Protein AF-A0A350Q794-F1 (afdb_monomer_lite)

Foldseek 3Di:
DPPDDDPDPPPVVVVVVVVVVVVVVPPDPDPDDQFAPPPDQPDPLRDPVSVVDHPDDPDDPVCVVVDDDPDDDDDDDPDDDDD

Secondary structure (DSSP, 8-state):
-----------HHHHHHHHHHHHTT--PPP----BB-TT---STTSSTT----B---SS-TTTGGG-------PPPP--PPP-

pLDDT: mean 77.61, std 17.6, range [39.34, 98.75]

Sequence (83 aa):
NLFLTNLSPINSSLIGVILISTTFAWVAPASAQYGALDGEWRFYGGDGGHTQYTALDQIDAGNVGDLEVAWRWTAANSSGPPV

Structure (mmCIF, N/CA/C/O backbone):
data_AF-A0A350Q794-F1
#
_entry.id   AF-A0A350Q794-F1
#
loop_
_atom_site.group_PDB
_atom_site.id
_atom_site.type_symbol
_atom_site.label_atom_id
_atom_site.label_alt_id
_atom_site.label_comp_id
_atom_site.label_asym_id
_atom_site.label_entity_id
_atom_site.label_seq_id
_atom_site.pdbx_PDB_ins_code
_atom_site.Cartn_x
_atom_site.Cartn_y
_atom_site.Cartn_z
_atom_site.occupancy
_atom_site.B_iso_or_equiv
_atom_site.auth_seq_id
_atom_site.auth_comp_id
_atom_site.auth_asym_id
_atom_site.auth_atom_id
_atom_site.pdbx_PDB_model_num
ATOM 1 N N . ASN A 1 1 ? -47.333 46.297 38.747 1.00 39.34 1 ASN A N 1
ATOM 2 C CA . ASN A 1 1 ? -45.954 46.218 38.229 1.00 39.34 1 ASN A CA 1
ATOM 3 C C . ASN A 1 1 ? -45.656 44.752 37.964 1.00 39.34 1 ASN A C 1
ATOM 5 O O . ASN A 1 1 ? -45.663 43.979 38.913 1.00 39.34 1 ASN A O 1
ATOM 9 N N . LEU A 1 2 ? -45.548 44.366 36.690 1.00 44.59 2 LEU A N 1
ATOM 10 C CA . LEU A 1 2 ? -45.409 42.986 36.204 1.00 44.59 2 LEU A CA 1
ATOM 11 C C . LEU A 1 2 ? -44.023 42.385 36.518 1.00 44.59 2 LEU A C 1
ATOM 13 O O . LEU A 1 2 ? -43.234 42.110 35.624 1.00 44.59 2 LEU A O 1
ATOM 17 N N . PHE A 1 3 ? -43.723 42.174 37.792 1.00 50.03 3 PHE A N 1
ATOM 18 C CA . PHE A 1 3 ? -42.559 41.412 38.237 1.00 50.03 3 PHE A CA 1
ATOM 19 C C . PHE A 1 3 ? -43.119 40.411 39.252 1.00 50.03 3 PHE A C 1
ATOM 21 O O . PHE A 1 3 ? -43.414 40.782 40.377 1.00 50.03 3 PHE A O 1
ATOM 28 N N . LEU A 1 4 ? -43.476 39.178 38.903 1.00 42.50 4 LEU A N 1
ATOM 29 C CA . LEU A 1 4 ? -42.557 38.088 38.604 1.00 42.50 4 LEU A CA 1
ATOM 30 C C . LEU A 1 4 ? -43.388 36.954 37.974 1.00 42.50 4 LEU A C 1
ATOM 32 O O . LEU A 1 4 ? -44.163 36.287 38.660 1.00 42.50 4 LEU A O 1
ATOM 36 N N . THR A 1 5 ? -43.276 36.742 36.666 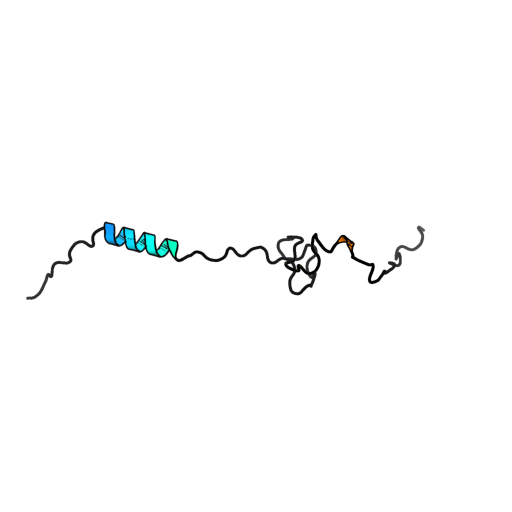1.00 43.97 5 THR A N 1
ATOM 37 C CA . THR A 1 5 ? -43.874 35.573 36.011 1.00 43.97 5 THR A CA 1
ATOM 38 C C . THR A 1 5 ? -43.044 34.338 36.331 1.00 43.97 5 THR A C 1
ATOM 40 O O . THR A 1 5 ? -41.943 34.174 35.817 1.00 43.97 5 THR A O 1
ATOM 43 N N . ASN A 1 6 ? -43.592 33.507 37.217 1.00 47.22 6 ASN A N 1
ATOM 44 C CA . ASN A 1 6 ? -43.600 32.044 37.159 1.00 47.22 6 ASN A CA 1
ATOM 45 C C . ASN A 1 6 ? -42.760 31.440 36.008 1.00 47.22 6 ASN A C 1
ATOM 47 O O . ASN A 1 6 ? -43.270 31.189 34.917 1.00 47.22 6 ASN A O 1
ATOM 51 N N . LEU A 1 7 ? -41.475 31.190 36.255 1.00 50.97 7 LEU A N 1
ATOM 52 C CA . LEU A 1 7 ? -40.714 30.229 35.463 1.00 50.97 7 LEU A CA 1
ATOM 53 C C . LEU A 1 7 ? -40.967 28.874 36.119 1.00 50.97 7 LEU A C 1
ATOM 55 O O . LEU A 1 7 ? -40.449 28.604 37.202 1.00 50.97 7 LEU A O 1
ATOM 59 N N . SER A 1 8 ? -41.811 28.044 35.506 1.00 60.94 8 SER A N 1
ATOM 60 C CA . SER A 1 8 ? -41.932 26.640 35.903 1.00 60.94 8 SER A CA 1
ATOM 61 C C . SER A 1 8 ? -40.532 26.012 35.961 1.00 60.94 8 SER A C 1
ATOM 63 O O . SER A 1 8 ? -39.745 26.270 35.041 1.00 60.94 8 SER A O 1
ATOM 65 N N . PRO A 1 9 ? -40.195 25.195 36.978 1.00 59.47 9 PRO A N 1
ATOM 66 C CA . PRO A 1 9 ? -38.925 24.485 36.981 1.00 59.47 9 PRO A CA 1
ATOM 67 C C . PRO A 1 9 ? -38.872 23.638 35.712 1.00 59.47 9 PRO A C 1
ATOM 69 O O . PRO A 1 9 ? -39.769 22.839 35.458 1.00 59.47 9 PRO A O 1
ATOM 72 N N . ILE A 1 10 ? -37.862 23.86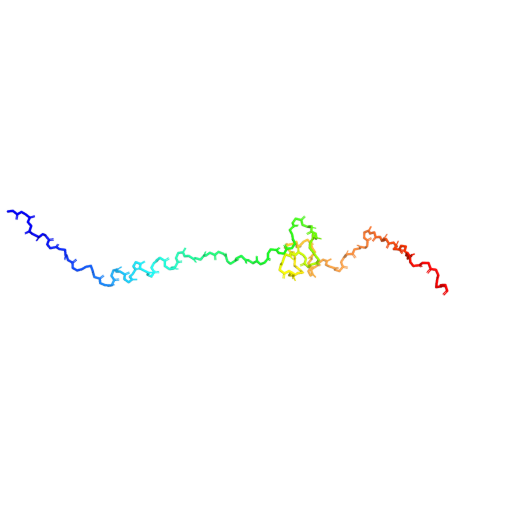1 34.873 1.00 63.03 10 ILE A N 1
ATOM 73 C CA . ILE A 1 10 ? -37.634 23.018 33.702 1.00 63.03 10 ILE A CA 1
ATOM 74 C C . ILE A 1 10 ? -37.485 21.590 34.236 1.00 63.03 10 ILE A C 1
ATOM 76 O O . ILE A 1 10 ? -36.571 21.310 35.012 1.00 63.03 10 ILE A O 1
ATOM 80 N N . ASN A 1 11 ? -38.420 20.710 33.876 1.00 59.28 11 ASN A N 1
ATOM 81 C CA . ASN A 1 11 ? -38.452 19.338 34.369 1.00 59.28 11 ASN A CA 1
ATOM 82 C C . ASN A 1 11 ? -37.113 18.666 34.036 1.00 59.28 11 ASN A C 1
ATOM 84 O O . ASN A 1 11 ? -36.728 18.596 32.868 1.00 59.28 11 ASN A O 1
ATOM 88 N N . SER A 1 12 ? -36.408 18.152 35.041 1.00 61.22 12 SER A N 1
ATOM 8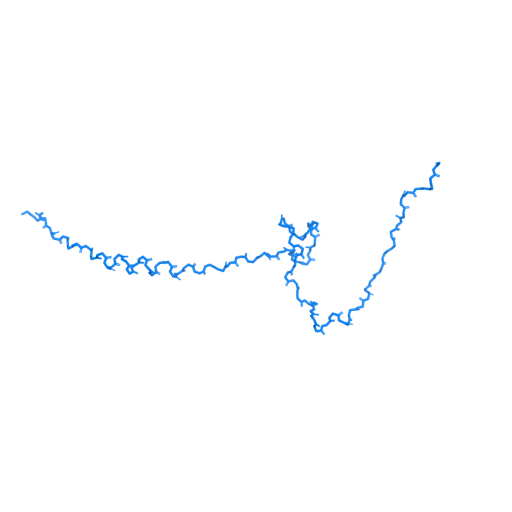9 C CA . SER A 1 12 ? -35.097 17.501 34.890 1.00 61.22 12 SER A CA 1
ATOM 90 C C . SER A 1 12 ? -35.116 16.342 33.881 1.00 61.22 12 SER A C 1
ATOM 92 O O . SER A 1 12 ? -34.111 16.064 33.230 1.00 61.22 12 SER A O 1
ATOM 94 N N . SER A 1 13 ? -36.283 15.733 33.664 1.00 60.28 13 SER A N 1
ATOM 95 C CA . SER A 1 13 ? -36.536 14.726 32.629 1.00 60.28 13 SER A CA 1
ATOM 96 C C . SER A 1 13 ? -36.448 15.272 31.195 1.00 60.28 13 SER A C 1
ATOM 98 O O . SER A 1 13 ? -35.963 14.570 30.315 1.00 60.28 13 SER A O 1
ATOM 100 N N . LEU A 1 14 ? -36.867 16.520 30.943 1.00 59.12 14 LEU A N 1
ATOM 101 C CA . LEU A 1 14 ? -36.762 17.162 29.621 1.00 59.12 14 LEU A CA 1
ATOM 102 C C . LEU A 1 14 ? -35.304 17.487 29.281 1.00 59.12 14 LEU A C 1
ATOM 104 O O . LEU A 1 14 ? -34.879 17.300 28.145 1.00 59.12 14 LEU A O 1
ATOM 108 N N . ILE A 1 15 ? -34.524 17.897 30.285 1.00 62.84 15 ILE A N 1
ATOM 109 C CA . ILE A 1 15 ? -33.073 18.086 30.157 1.00 62.84 15 ILE A CA 1
ATOM 110 C C . ILE A 1 15 ? -32.404 16.741 29.846 1.00 62.84 15 ILE A C 1
ATOM 112 O O . ILE A 1 15 ? -31.597 16.658 28.925 1.00 62.84 15 ILE A O 1
ATOM 116 N N . GLY A 1 16 ? -32.789 15.672 30.551 1.00 60.53 16 GLY A N 1
ATOM 117 C CA . GLY A 1 16 ? -32.271 14.324 30.307 1.00 60.53 16 GLY A CA 1
ATOM 118 C C . GLY A 1 16 ? -32.532 13.818 28.885 1.00 60.53 16 GLY A C 1
ATOM 119 O O . GLY A 1 16 ? -31.620 13.306 28.244 1.00 60.53 16 GLY A O 1
ATOM 120 N N . VAL A 1 17 ? -33.742 14.014 28.353 1.00 65.06 17 VAL A N 1
ATOM 121 C CA . VAL A 1 17 ? -34.100 13.583 26.988 1.00 65.06 17 VAL A CA 1
ATOM 122 C C . VAL A 1 17 ? -33.338 14.375 25.918 1.00 65.06 17 VAL A C 1
ATOM 124 O O . VAL A 1 17 ? -32.861 13.784 24.950 1.00 65.06 17 VAL A O 1
ATOM 127 N N . ILE A 1 18 ? -33.156 15.687 26.101 1.00 63.88 18 ILE A N 1
ATOM 128 C CA . ILE A 1 18 ? -32.374 16.521 25.172 1.00 63.88 18 ILE A CA 1
ATOM 129 C C . ILE A 1 18 ? -30.897 16.100 25.166 1.00 63.88 18 ILE A C 1
ATOM 131 O O . ILE A 1 18 ? -30.302 15.999 24.095 1.00 63.88 18 ILE A O 1
ATOM 135 N N . LEU A 1 19 ? -30.319 15.807 26.336 1.00 60.91 19 LEU A N 1
ATOM 136 C CA . LEU A 1 19 ? -28.929 15.350 26.459 1.00 60.91 19 LEU A CA 1
ATOM 137 C C . LEU A 1 19 ? -28.698 13.954 25.857 1.00 60.91 19 LEU A C 1
ATOM 139 O O . LEU A 1 19 ? -27.626 13.686 25.326 1.00 60.91 19 LEU A O 1
ATOM 143 N N . ILE A 1 20 ? -29.692 13.064 25.911 1.00 60.97 20 ILE A N 1
ATOM 144 C CA . ILE A 1 20 ? -29.608 11.728 25.294 1.00 60.97 20 ILE A CA 1
ATOM 145 C C . ILE A 1 20 ? -29.776 11.814 23.767 1.00 60.97 20 ILE A C 1
ATOM 147 O O . ILE A 1 20 ? -29.126 11.081 23.027 1.00 60.97 20 ILE A O 1
ATOM 151 N N . SER A 1 21 ? -30.610 12.731 23.269 1.00 59.53 21 SER A N 1
ATOM 152 C CA . SER A 1 21 ? -30.803 12.916 21.825 1.00 59.53 21 SER A CA 1
ATOM 153 C C . SER A 1 21 ? -29.581 13.521 21.128 1.00 59.53 21 SER A C 1
ATOM 155 O O . SER A 1 21 ? -29.353 13.230 19.955 1.00 59.53 21 SER A O 1
ATOM 157 N N . THR A 1 22 ? -28.798 14.362 21.807 1.00 60.53 22 THR A N 1
ATOM 158 C CA . THR A 1 22 ? -27.587 14.973 21.231 1.00 60.53 22 THR A CA 1
ATOM 159 C C . THR A 1 22 ? -26.389 14.030 21.204 1.00 60.53 22 THR A C 1
ATOM 161 O O . THR A 1 22 ? -25.546 14.169 20.321 1.00 60.53 22 THR A O 1
ATOM 164 N N . THR A 1 23 ? -26.310 13.037 22.096 1.00 59.50 23 THR A N 1
ATOM 165 C CA . THR A 1 23 ? -25.213 12.052 22.085 1.00 59.50 23 THR A CA 1
ATOM 166 C C . THR A 1 23 ? -25.358 11.008 20.977 1.00 59.50 23 THR A C 1
ATOM 168 O O . THR A 1 23 ? -24.350 10.539 20.455 1.00 59.50 23 THR A O 1
ATOM 171 N N . PHE A 1 24 ? -26.583 10.684 20.549 1.00 57.12 24 PHE A N 1
ATOM 172 C CA . PHE A 1 24 ? -26.823 9.702 19.481 1.00 57.12 24 PHE A CA 1
ATOM 173 C C . PHE A 1 24 ? -26.564 10.240 18.062 1.00 57.12 24 PHE A C 1
ATOM 175 O O . PHE A 1 24 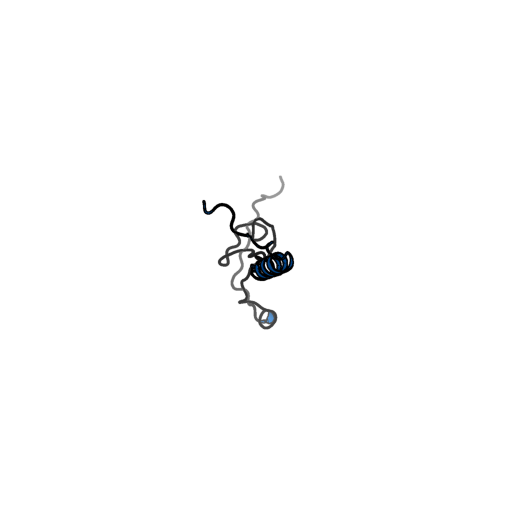? -26.385 9.461 17.128 1.00 57.12 24 PHE A O 1
ATOM 182 N N . ALA A 1 25 ? -26.523 11.564 17.884 1.00 60.50 25 ALA A N 1
ATOM 183 C CA . ALA A 1 25 ? -26.333 12.201 16.578 1.00 60.50 25 ALA A CA 1
ATOM 184 C C . ALA A 1 25 ? -24.861 12.266 16.121 1.00 60.50 25 ALA A C 1
ATOM 186 O O . ALA A 1 25 ? -24.587 12.722 15.013 1.00 60.50 25 ALA A O 1
ATOM 187 N N . TRP A 1 26 ? -23.912 11.808 16.947 1.00 63.09 26 TRP A N 1
ATOM 188 C CA . TRP A 1 26 ? -22.476 11.899 16.672 1.00 63.09 26 TRP A CA 1
ATOM 189 C C . TRP A 1 26 ? -21.849 10.537 16.356 1.00 63.09 26 TRP A C 1
ATOM 191 O O . TRP A 1 26 ? -20.825 10.154 16.915 1.00 63.09 26 TRP A O 1
ATOM 201 N N . VAL A 1 27 ? -22.441 9.788 15.426 1.00 65.44 27 VAL A N 1
ATOM 202 C CA . VAL A 1 27 ? -21.720 8.685 14.775 1.00 65.44 27 VAL A CA 1
ATOM 203 C C . VAL A 1 27 ? -20.848 9.302 13.684 1.00 65.44 27 VAL A C 1
ATOM 205 O O . VAL A 1 27 ? -21.231 9.381 12.520 1.00 65.44 27 VAL A O 1
ATOM 208 N N . ALA A 1 28 ? -19.683 9.821 14.076 1.00 68.12 28 ALA A N 1
ATOM 209 C CA . ALA A 1 28 ? -18.645 10.140 13.106 1.00 68.12 28 ALA A CA 1
ATOM 210 C C . ALA A 1 28 ? -18.085 8.816 12.558 1.00 68.12 28 ALA A C 1
ATOM 212 O O . ALA A 1 28 ? -17.824 7.909 13.356 1.00 68.12 28 ALA A O 1
ATOM 213 N N . PRO A 1 29 ? -17.891 8.668 11.235 1.00 61.66 29 PRO A N 1
ATOM 214 C CA . PRO A 1 29 ? -17.157 7.526 10.716 1.00 61.66 29 PRO A CA 1
ATOM 215 C C . PRO A 1 29 ? -15.775 7.523 11.372 1.00 61.66 29 PRO A C 1
ATOM 217 O O . PRO A 1 29 ? -15.057 8.523 11.329 1.00 61.66 29 PRO A O 1
ATOM 220 N N . ALA A 1 30 ? -15.422 6.415 12.023 1.00 64.12 30 ALA A N 1
ATOM 221 C CA . ALA A 1 30 ? -14.065 6.223 12.499 1.00 64.12 30 ALA A CA 1
ATOM 222 C C . ALA A 1 30 ? -13.148 6.301 11.274 1.00 64.12 30 ALA A C 1
ATOM 224 O O . ALA A 1 30 ? -13.305 5.521 10.335 1.00 64.12 30 ALA A O 1
ATOM 225 N N . SER A 1 31 ? -12.235 7.272 11.251 1.00 62.28 31 SER A N 1
ATOM 226 C CA . SER A 1 31 ? -11.208 7.346 10.220 1.00 62.28 31 SER A CA 1
ATOM 227 C C . SER A 1 31 ? -10.347 6.091 10.337 1.00 62.28 31 SER A C 1
ATOM 229 O O . SER A 1 31 ? -9.496 6.003 11.224 1.00 62.28 31 SER A O 1
ATOM 231 N N . ALA A 1 32 ? -10.606 5.098 9.488 1.00 63.00 32 ALA A N 1
ATOM 232 C CA . ALA A 1 32 ? -9.697 3.980 9.317 1.00 63.00 32 ALA A CA 1
ATOM 233 C C . ALA A 1 32 ? -8.358 4.520 8.794 1.00 63.00 32 ALA A C 1
ATOM 235 O O . ALA A 1 32 ? -8.315 5.551 8.118 1.00 63.00 32 ALA A O 1
ATOM 236 N N . GLN A 1 33 ? -7.258 3.854 9.141 1.00 68.44 33 GLN A N 1
ATOM 237 C CA . GLN A 1 33 ? -5.944 4.203 8.608 1.00 68.44 33 GLN A CA 1
ATOM 238 C C . GLN A 1 33 ? -5.995 4.105 7.079 1.00 68.44 33 GLN A C 1
ATOM 240 O O . GLN A 1 33 ? -6.198 3.025 6.535 1.00 68.44 33 GLN A O 1
ATOM 245 N N . TYR A 1 34 ? -5.858 5.240 6.391 1.00 74.50 34 TYR A N 1
ATOM 246 C CA . TYR A 1 34 ? -5.936 5.286 4.929 1.00 74.50 34 TYR A CA 1
ATOM 247 C C . TYR A 1 34 ? -4.733 4.602 4.255 1.00 74.50 34 TYR A C 1
ATOM 249 O O . TYR A 1 34 ? -4.847 4.177 3.107 1.00 74.50 34 TYR A O 1
ATOM 257 N N . GLY A 1 35 ? -3.609 4.450 4.970 1.00 88.44 35 GLY A N 1
ATOM 258 C CA . GLY A 1 35 ? -2.391 3.864 4.425 1.00 88.44 35 GLY A CA 1
ATOM 259 C C . GLY A 1 35 ? -1.751 4.735 3.341 1.00 88.44 35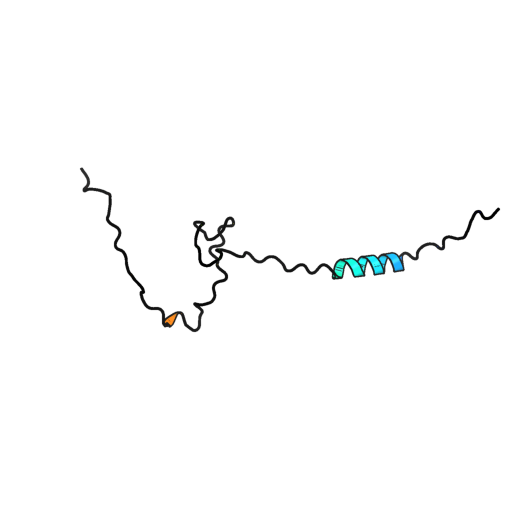 GLY A C 1
ATOM 260 O O . GLY A 1 35 ? -1.934 5.954 3.303 1.00 88.44 35 GLY A O 1
ATOM 261 N N . ALA A 1 36 ? -0.999 4.093 2.450 1.00 93.88 36 ALA A N 1
ATOM 262 C CA . ALA A 1 36 ? -0.473 4.687 1.228 1.00 93.88 36 ALA A CA 1
ATOM 263 C C . ALA A 1 36 ? -1.613 5.121 0.283 1.00 93.88 36 ALA A C 1
ATOM 265 O O . ALA A 1 36 ? -2.522 4.336 -0.009 1.00 93.88 36 ALA A O 1
ATOM 266 N N . LEU A 1 37 ? -1.540 6.367 -0.202 1.00 90.75 37 LEU A N 1
ATOM 267 C CA . LEU A 1 37 ? -2.572 7.029 -1.012 1.00 90.75 37 LEU A CA 1
ATOM 268 C C . LEU A 1 37 ? -2.211 7.051 -2.498 1.00 90.75 37 LEU A C 1
ATOM 270 O O . LEU A 1 37 ? -1.034 7.068 -2.849 1.00 90.75 37 LEU A O 1
ATOM 274 N N . ASP A 1 38 ? -3.230 7.105 -3.358 1.00 87.88 38 ASP A N 1
ATOM 275 C CA . ASP A 1 38 ? -3.100 7.281 -4.815 1.00 87.88 38 ASP A CA 1
ATOM 276 C C . ASP A 1 38 ? -2.183 6.250 -5.507 1.00 87.88 38 ASP A C 1
ATOM 278 O O . ASP A 1 38 ? -1.639 6.507 -6.577 1.00 87.88 38 ASP A O 1
ATOM 282 N N . GLY A 1 39 ? -1.991 5.079 -4.889 1.00 87.19 39 GLY A N 1
ATOM 283 C CA . GLY A 1 39 ? -1.063 4.044 -5.357 1.00 87.19 39 GLY A CA 1
ATOM 284 C C . GLY A 1 39 ? 0.421 4.374 -5.182 1.00 87.19 39 GLY A C 1
ATOM 285 O O . GLY A 1 39 ? 1.275 3.634 -5.663 1.00 87.19 39 GLY A O 1
ATOM 286 N N . GLU A 1 40 ? 0.739 5.448 -4.465 1.00 93.56 40 GLU A N 1
ATOM 287 C CA . GLU A 1 40 ? 2.098 5.913 -4.219 1.00 93.56 40 GLU A CA 1
ATOM 288 C C . GLU A 1 40 ? 2.639 5.396 -2.882 1.00 93.56 40 GLU A C 1
ATOM 290 O O . GLU A 1 40 ? 2.010 5.551 -1.835 1.00 93.56 40 GLU A O 1
ATOM 295 N N . TRP A 1 41 ? 3.869 4.876 -2.876 1.00 94.56 41 TRP A N 1
ATOM 296 C CA . TRP A 1 41 ? 4.540 4.402 -1.658 1.00 94.56 41 TRP A CA 1
ATOM 297 C C . TRP A 1 41 ? 5.636 5.374 -1.198 1.00 94.56 41 TRP A C 1
ATOM 299 O O . TRP A 1 41 ? 6.833 5.118 -1.329 1.00 94.56 41 TRP A O 1
ATOM 309 N N . ARG A 1 42 ? 5.228 6.546 -0.692 1.00 93.06 42 ARG A N 1
ATOM 310 C CA . ARG A 1 42 ? 6.155 7.654 -0.365 1.00 93.06 42 ARG A CA 1
ATOM 311 C C . ARG A 1 42 ? 6.884 7.501 0.967 1.00 93.06 42 ARG A C 1
ATOM 313 O O . ARG A 1 42 ? 7.959 8.069 1.146 1.00 93.06 42 ARG A O 1
ATOM 320 N N . PHE A 1 43 ? 6.295 6.768 1.905 1.00 92.44 43 PHE A N 1
ATOM 321 C CA . PHE A 1 43 ? 6.884 6.479 3.210 1.00 92.44 43 PHE A CA 1
ATOM 322 C C . PHE A 1 43 ? 7.314 5.021 3.254 1.00 92.44 43 PHE A C 1
ATOM 324 O O . PHE A 1 43 ? 6.643 4.167 2.685 1.00 92.44 43 PHE A O 1
ATOM 331 N N . TYR A 1 44 ? 8.394 4.721 3.977 1.00 92.62 44 TYR A N 1
ATOM 332 C CA . TYR A 1 44 ? 8.909 3.353 4.080 1.00 92.62 44 TYR A CA 1
ATOM 333 C C . TYR A 1 44 ? 7.825 2.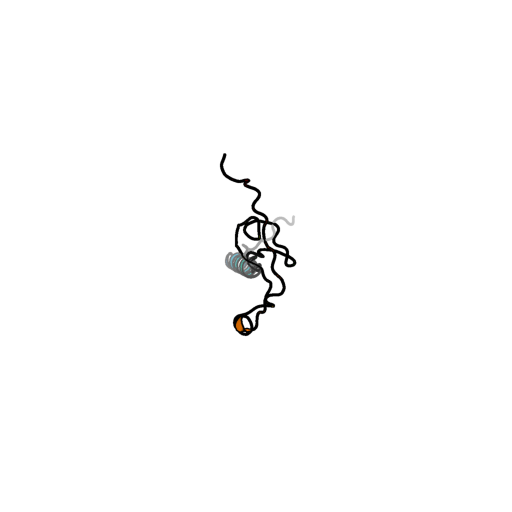334 4.498 1.00 92.62 44 TYR A C 1
ATOM 335 O O . TYR A 1 44 ? 7.735 1.276 3.883 1.00 92.62 44 TYR A O 1
ATOM 343 N N . GLY A 1 45 ? 6.930 2.679 5.432 1.00 93.19 45 GLY A N 1
ATOM 344 C CA . GLY A 1 45 ? 5.767 1.840 5.779 1.00 93.19 45 GLY A CA 1
ATOM 345 C C . GLY A 1 45 ? 4.429 2.358 5.276 1.00 93.19 45 GLY A C 1
ATOM 346 O O . GLY A 1 45 ? 3.435 2.224 5.984 1.00 93.19 45 GLY A O 1
ATOM 347 N N . GLY A 1 46 ? 4.400 2.975 4.098 1.00 92.06 46 GLY A N 1
ATOM 348 C CA . GLY A 1 46 ? 3.177 3.413 3.422 1.00 92.06 46 GLY A CA 1
ATOM 349 C C . GLY A 1 46 ? 2.665 4.780 3.876 1.00 92.06 46 GLY A C 1
ATOM 350 O O . GLY A 1 46 ? 2.417 5.642 3.037 1.00 92.06 46 GLY A O 1
ATOM 351 N N . ASP A 1 47 ? 2.595 5.028 5.185 1.00 90.50 47 ASP A N 1
ATOM 352 C CA . ASP A 1 47 ? 2.164 6.303 5.774 1.00 90.50 47 ASP A CA 1
ATOM 353 C C . ASP A 1 47 ? 3.016 6.719 6.995 1.00 90.50 47 ASP A C 1
ATOM 355 O O . ASP A 1 47 ? 3.969 6.038 7.386 1.00 90.50 47 ASP A O 1
ATOM 359 N N . GLY A 1 48 ? 2.674 7.856 7.614 1.00 91.12 48 GLY A N 1
ATOM 360 C CA . GLY A 1 48 ? 3.345 8.353 8.823 1.00 91.12 48 GLY A CA 1
ATOM 361 C C . GLY A 1 48 ? 3.122 7.498 10.079 1.00 91.12 48 GLY A C 1
ATOM 362 O O . GLY A 1 48 ? 3.851 7.656 11.056 1.00 91.12 48 GLY A O 1
ATOM 363 N N . GLY A 1 49 ? 2.138 6.598 10.059 1.00 91.12 49 GLY A N 1
ATOM 364 C CA . GLY A 1 49 ? 1.866 5.621 11.113 1.00 91.12 49 GLY A CA 1
ATOM 365 C C . GLY A 1 49 ? 2.548 4.270 10.889 1.00 91.12 49 GLY A C 1
ATOM 366 O O . GLY A 1 49 ? 2.444 3.402 11.752 1.00 91.12 49 GLY A O 1
ATOM 367 N N . HIS A 1 50 ? 3.260 4.097 9.771 1.00 92.81 50 HIS A N 1
ATOM 368 C CA . HIS A 1 50 ? 3.962 2.867 9.413 1.00 92.81 50 HIS A CA 1
ATOM 369 C C . HIS A 1 50 ? 3.025 1.648 9.298 1.00 92.81 50 HIS A C 1
ATOM 371 O O . HIS A 1 50 ? 3.366 0.541 9.715 1.00 92.81 50 HIS A O 1
ATOM 377 N N . THR A 1 51 ? 1.827 1.860 8.750 1.00 92.62 51 THR A N 1
ATOM 378 C CA . THR A 1 51 ? 0.743 0.862 8.718 1.00 92.62 51 THR A CA 1
ATOM 379 C C . THR A 1 51 ? 0.970 -0.287 7.744 1.00 92.62 51 THR A C 1
ATOM 381 O O . THR A 1 51 ? 0.338 -1.329 7.892 1.00 92.62 51 THR A O 1
ATOM 384 N N . GLN A 1 52 ? 1.863 -0.113 6.762 1.00 93.50 52 GLN A N 1
ATOM 385 C CA . GLN A 1 52 ? 2.113 -1.088 5.692 1.00 93.50 52 GLN A CA 1
ATOM 386 C C . GLN A 1 52 ? 0.839 -1.441 4.903 1.00 93.50 52 GLN A C 1
ATOM 388 O O . GLN A 1 52 ? 0.698 -2.551 4.397 1.00 93.50 52 GLN A O 1
ATOM 393 N N . TYR A 1 53 ? -0.091 -0.492 4.798 1.00 92.44 53 TYR A N 1
ATOM 394 C CA . TYR A 1 53 ? -1.419 -0.691 4.226 1.00 92.44 53 TYR A CA 1
ATOM 395 C C . TYR A 1 53 ? -1.667 0.247 3.037 1.00 92.44 53 TYR A C 1
ATOM 397 O O . TYR A 1 53 ? -1.109 1.341 2.975 1.00 92.44 53 TYR A O 1
ATOM 405 N N . THR A 1 54 ? -2.530 -0.164 2.108 1.00 92.38 54 THR A N 1
ATOM 406 C CA . THR A 1 54 ? -3.151 0.692 1.089 1.00 92.38 54 THR A CA 1
ATOM 407 C C . THR A 1 54 ? -4.589 0.234 0.862 1.00 92.38 54 THR A C 1
ATOM 409 O O . THR A 1 54 ? -4.887 -0.949 1.003 1.00 92.38 54 THR A O 1
ATOM 412 N N . ALA A 1 55 ? -5.473 1.163 0.500 1.00 92.00 55 ALA A N 1
ATOM 413 C CA . ALA A 1 55 ? -6.861 0.857 0.158 1.00 92.00 55 ALA A CA 1
ATOM 414 C C . ALA A 1 55 ? -7.053 0.368 -1.295 1.00 92.00 55 ALA A C 1
ATOM 416 O O . ALA A 1 55 ? -8.192 0.198 -1.719 1.00 92.00 55 ALA A O 1
ATOM 417 N N . LEU A 1 56 ? -5.974 0.176 -2.068 1.00 92.69 56 LEU A N 1
ATOM 418 C CA . LEU A 1 56 ? -6.058 -0.433 -3.398 1.00 92.69 56 LEU A CA 1
ATOM 419 C C . LEU A 1 56 ? -6.526 -1.890 -3.303 1.00 92.69 56 LEU A C 1
ATOM 421 O O . LEU A 1 56 ? -5.960 -2.680 -2.552 1.00 92.69 56 LEU A O 1
ATOM 425 N N . ASP A 1 57 ? -7.511 -2.246 -4.121 1.00 93.12 57 ASP A N 1
ATOM 426 C CA . ASP A 1 57 ? -8.201 -3.540 -4.105 1.00 93.12 57 ASP A CA 1
ATOM 427 C C . ASP A 1 57 ? -8.191 -4.253 -5.468 1.00 93.12 57 ASP A C 1
ATOM 429 O O . ASP A 1 57 ? -8.835 -5.282 -5.640 1.00 93.12 57 ASP A O 1
ATOM 433 N N . GLN A 1 58 ? -7.427 -3.744 -6.442 1.00 95.88 58 GLN A N 1
ATOM 434 C CA . GLN A 1 58 ? -7.316 -4.357 -7.770 1.00 95.88 58 GLN A CA 1
ATOM 435 C C . GLN A 1 58 ? -6.777 -5.798 -7.713 1.00 95.88 58 GLN A C 1
ATOM 437 O O . GLN A 1 58 ? -7.113 -6.615 -8.571 1.00 95.88 58 GLN A O 1
ATOM 442 N N . ILE A 1 59 ? -5.928 -6.101 -6.726 1.00 96.69 59 ILE A N 1
ATOM 443 C CA . ILE A 1 59 ? -5.404 -7.442 -6.462 1.00 96.69 59 ILE A CA 1
ATOM 444 C C . ILE A 1 59 ? -6.063 -7.965 -5.189 1.00 96.69 59 ILE A C 1
ATOM 446 O O . ILE A 1 59 ? -5.958 -7.341 -4.134 1.00 96.69 59 ILE A O 1
ATOM 450 N N . ASP A 1 60 ? -6.694 -9.129 -5.282 1.00 97.81 60 ASP A N 1
ATOM 451 C CA . ASP A 1 60 ? -7.438 -9.749 -4.193 1.00 97.81 60 ASP A CA 1
ATOM 452 C C . ASP A 1 60 ? -7.222 -11.273 -4.134 1.00 97.81 60 ASP A C 1
ATOM 454 O O . ASP A 1 60 ? -6.468 -11.865 -4.909 1.00 97.81 60 ASP A O 1
ATOM 458 N N . ALA A 1 61 ? -7.882 -11.934 -3.180 1.00 98.44 61 ALA A N 1
ATOM 459 C CA . ALA A 1 61 ? -7.757 -13.377 -2.979 1.00 98.44 61 ALA A CA 1
ATOM 460 C C . ALA A 1 61 ? -8.270 -14.225 -4.161 1.00 98.44 61 ALA A C 1
ATOM 462 O O . ALA A 1 61 ? -7.909 -15.397 -4.261 1.00 98.44 61 ALA A O 1
ATOM 463 N N . GLY A 1 62 ? -9.118 -13.666 -5.025 1.00 98.75 62 GLY A N 1
ATOM 464 C CA . GLY A 1 62 ? -9.659 -14.330 -6.205 1.00 98.75 62 GLY A CA 1
ATOM 465 C C . GLY A 1 62 ? -8.740 -14.260 -7.423 1.00 98.75 62 GLY A C 1
ATOM 466 O O . GLY A 1 62 ? -8.813 -15.161 -8.253 1.00 98.75 62 GLY A O 1
ATOM 467 N N . ASN A 1 63 ? -7.877 -13.241 -7.524 1.00 98.50 63 ASN A N 1
ATOM 468 C CA . ASN A 1 63 ? -7.038 -13.011 -8.710 1.00 98.50 63 ASN A CA 1
ATOM 469 C C . ASN A 1 63 ? -5.516 -13.053 -8.465 1.00 98.50 63 ASN A C 1
ATOM 471 O O . ASN A 1 63 ? -4.748 -13.099 -9.423 1.00 98.50 63 ASN A O 1
ATOM 475 N N . VAL A 1 64 ? -5.049 -13.095 -7.210 1.00 98.31 64 VAL A N 1
ATOM 476 C CA . VAL A 1 64 ? -3.606 -13.112 -6.885 1.00 98.31 64 VAL A CA 1
ATOM 477 C C . VAL A 1 64 ? -2.843 -14.278 -7.535 1.00 98.31 64 VAL A C 1
ATOM 479 O O . VAL A 1 64 ? -1.639 -14.177 -7.770 1.00 98.31 64 VAL A O 1
ATOM 482 N N . GLY A 1 65 ? -3.534 -15.379 -7.850 1.00 98.44 65 GLY A N 1
ATOM 483 C CA . GLY A 1 65 ? -2.960 -16.542 -8.533 1.00 98.44 65 GLY A CA 1
ATOM 484 C C . GLY A 1 65 ? -2.594 -16.305 -10.002 1.00 98.44 65 GLY A C 1
ATOM 485 O O . GLY A 1 65 ? -1.778 -17.052 -10.536 1.00 98.44 65 GLY A O 1
ATOM 486 N N . ASP A 1 66 ? -3.142 -15.260 -10.622 1.00 98.56 66 ASP A N 1
ATOM 487 C CA . ASP A 1 66 ? -2.972 -14.951 -12.046 1.00 98.56 66 ASP A CA 1
ATOM 488 C C . ASP A 1 66 ? -1.885 -13.888 -12.299 1.00 98.56 66 ASP A C 1
ATOM 490 O O . ASP A 1 66 ? -1.687 -13.448 -13.431 1.00 98.56 66 ASP A O 1
ATOM 494 N N . LEU A 1 67 ? -1.181 -13.430 -11.256 1.00 98.44 67 LEU A N 1
ATOM 495 C CA . LEU A 1 67 ? -0.168 -12.384 -11.388 1.00 98.44 67 LEU A CA 1
ATOM 496 C C . LEU A 1 67 ? 1.049 -12.854 -12.195 1.00 98.44 67 LEU A C 1
ATOM 498 O O . LEU A 1 67 ? 1.671 -13.876 -11.903 1.00 98.44 67 LEU A O 1
ATOM 502 N N . GLU A 1 68 ? 1.461 -12.023 -13.148 1.00 98.50 68 GLU A N 1
ATOM 503 C CA . GLU A 1 68 ? 2.658 -12.228 -13.958 1.00 98.50 68 GLU A CA 1
ATOM 504 C C . GLU A 1 68 ? 3.735 -11.179 -13.656 1.00 98.50 68 GLU A C 1
ATOM 506 O O . GLU A 1 68 ? 3.474 -10.067 -13.189 1.00 98.50 68 GLU A O 1
ATOM 511 N N . VAL A 1 69 ? 4.991 -11.523 -13.945 1.00 97.69 69 VAL A N 1
ATOM 512 C CA . VAL A 1 69 ? 6.110 -10.587 -13.800 1.00 97.69 69 VAL A CA 1
ATOM 513 C C . VAL A 1 69 ? 6.042 -9.537 -14.908 1.00 97.69 69 VAL A C 1
ATOM 515 O O . VAL A 1 69 ? 6.359 -9.834 -16.056 1.00 97.69 69 VAL A O 1
ATOM 518 N N . ALA A 1 70 ? 5.717 -8.293 -14.551 1.00 98.25 70 ALA A N 1
ATOM 519 C CA . ALA A 1 70 ? 5.676 -7.186 -15.509 1.00 98.25 70 ALA A CA 1
ATOM 520 C C . ALA A 1 70 ? 7.074 -6.753 -15.994 1.00 98.25 70 ALA A C 1
ATOM 522 O O . ALA A 1 70 ? 7.253 -6.395 -17.155 1.00 98.25 70 ALA A O 1
ATOM 523 N N . TRP A 1 71 ? 8.075 -6.769 -15.110 1.00 98.06 71 TRP A N 1
ATOM 524 C CA . TRP A 1 71 ? 9.465 -6.428 -15.424 1.00 98.06 71 TRP A CA 1
ATOM 525 C C . TRP A 1 71 ? 10.410 -6.917 -14.318 1.00 98.06 71 TRP A C 1
ATOM 527 O O . TRP A 1 71 ? 9.984 -7.282 -13.222 1.00 98.06 71 TRP A O 1
ATOM 537 N N . ARG A 1 72 ? 11.717 -6.931 -14.600 1.00 96.88 72 ARG A N 1
ATOM 538 C CA . ARG A 1 72 ? 12.778 -7.200 -13.617 1.00 96.88 72 ARG A CA 1
ATOM 539 C C . ARG A 1 72 ? 13.919 -6.210 -13.804 1.00 96.88 72 ARG A C 1
ATOM 541 O O . ARG A 1 72 ? 14.234 -5.841 -14.931 1.00 96.88 72 ARG A O 1
ATOM 548 N N . TRP A 1 73 ? 14.556 -5.826 -12.704 1.00 94.31 73 TRP A N 1
ATOM 549 C CA . TRP A 1 73 ? 15.762 -5.002 -12.707 1.00 94.31 73 TRP A CA 1
ATOM 550 C C . TRP A 1 73 ? 16.871 -5.688 -11.909 1.00 94.31 73 TRP A C 1
ATOM 552 O O . TRP A 1 73 ? 16.617 -6.275 -10.858 1.00 94.31 73 TRP A O 1
ATOM 562 N N . THR A 1 74 ? 18.103 -5.622 -12.412 1.00 91.31 74 THR A N 1
ATOM 563 C CA . THR A 1 74 ? 19.288 -6.163 -11.741 1.00 91.31 74 THR A CA 1
ATOM 564 C C . THR A 1 74 ? 20.082 -5.015 -11.138 1.00 91.31 74 THR A C 1
ATOM 566 O O . THR A 1 74 ? 20.595 -4.166 -11.866 1.00 91.31 74 THR A O 1
ATOM 569 N N . ALA A 1 75 ? 20.201 -5.006 -9.809 1.00 86.75 75 ALA A N 1
ATOM 570 C CA . ALA A 1 75 ? 21.028 -4.033 -9.113 1.00 86.75 75 ALA A CA 1
ATOM 571 C C . ALA A 1 75 ? 22.509 -4.285 -9.414 1.00 86.75 75 ALA A C 1
ATOM 573 O O . ALA A 1 75 ? 23.012 -5.393 -9.221 1.00 86.75 75 ALA A O 1
ATOM 574 N N . ALA A 1 76 ? 23.219 -3.251 -9.862 1.00 80.69 76 ALA A N 1
ATOM 575 C CA . ALA A 1 76 ? 24.672 -3.299 -9.907 1.00 80.69 76 ALA A CA 1
ATOM 576 C C . ALA A 1 76 ? 25.207 -3.264 -8.469 1.00 80.69 76 ALA A C 1
ATOM 578 O O . ALA A 1 76 ? 24.847 -2.377 -7.694 1.00 80.69 76 ALA A O 1
ATOM 579 N N . ASN A 1 77 ? 26.065 -4.219 -8.108 1.00 73.31 77 ASN A N 1
ATOM 580 C CA . ASN A 1 77 ? 26.789 -4.134 -6.849 1.00 73.31 77 ASN A CA 1
ATOM 581 C C . ASN A 1 77 ? 27.849 -3.025 -6.962 1.00 73.31 77 ASN A C 1
ATOM 583 O O . ASN A 1 77 ? 28.728 -3.094 -7.819 1.00 73.31 77 ASN A O 1
ATOM 587 N N . SER A 1 78 ? 27.744 -2.000 -6.118 1.00 68.88 78 SER A N 1
ATOM 588 C CA . SER A 1 78 ? 28.680 -0.874 -6.063 1.00 68.88 78 SER A CA 1
ATOM 589 C C . SER A 1 78 ? 29.903 -1.138 -5.180 1.00 68.88 78 SER A C 1
ATOM 591 O O . SER A 1 78 ? 30.844 -0.344 -5.205 1.00 68.88 78 SER A O 1
ATOM 593 N N . SER A 1 79 ? 29.940 -2.239 -4.419 1.00 69.81 79 SER A N 1
ATOM 594 C CA . SER A 1 79 ? 31.153 -2.646 -3.715 1.00 69.81 79 SER A CA 1
ATOM 595 C C . SER A 1 79 ? 32.125 -3.251 -4.729 1.00 69.81 79 SER A C 1
ATOM 597 O O . SER A 1 79 ? 31.899 -4.357 -5.225 1.00 69.81 79 SER A O 1
ATOM 599 N N . GLY A 1 80 ? 33.202 -2.536 -5.053 1.00 69.81 80 GLY A N 1
ATOM 600 C CA . GLY A 1 80 ? 34.339 -3.127 -5.761 1.00 69.81 80 GLY A CA 1
ATOM 601 C C . GLY A 1 80 ? 34.894 -4.359 -5.020 1.00 69.81 80 GLY A C 1
ATOM 602 O O . GLY A 1 80 ? 34.520 -4.603 -3.868 1.00 69.81 80 GLY A O 1
ATOM 603 N N . PRO A 1 81 ? 35.765 -5.159 -5.660 1.00 72.69 81 PRO A N 1
ATOM 604 C CA . PRO A 1 81 ? 36.374 -6.315 -5.006 1.00 72.69 81 PRO A CA 1
ATOM 605 C C . PRO A 1 81 ? 37.062 -5.901 -3.688 1.00 72.69 81 PRO A C 1
ATOM 607 O O . PRO A 1 81 ? 37.586 -4.785 -3.619 1.00 72.69 81 PRO A O 1
ATOM 610 N N . PRO A 1 82 ? 37.066 -6.762 -2.649 1.00 73.38 82 PRO A N 1
ATOM 611 C CA . PRO A 1 82 ? 37.813 -6.489 -1.422 1.00 73.38 82 PRO A CA 1
ATOM 612 C C . PRO A 1 82 ? 39.290 -6.235 -1.759 1.00 73.38 82 PRO A C 1
ATOM 614 O O . PRO A 1 82 ? 39.873 -7.015 -2.516 1.00 73.38 82 PRO A O 1
ATOM 617 N N . VAL A 1 83 ? 39.859 -5.142 -1.236 1.00 73.94 83 VAL A N 1
ATOM 618 C CA . VAL A 1 83 ? 41.305 -4.843 -1.298 1.00 73.94 83 VAL A CA 1
ATOM 619 C C . VAL A 1 83 ? 42.098 -5.672 -0.300 1.00 73.94 83 VAL A C 1
ATOM 621 O O . VAL A 1 83 ? 41.547 -5.970 0.785 1.00 73.94 83 VAL A O 1
#

Radius of gyration: 30.81 Å; chains: 1; bounding box: 87×63×54 Å